Protein AF-A0A8S3CUJ4-F1 (afdb_monomer_lite)

pLDDT: mean 93.38, std 5.75, range [56.5, 97.31]

InterPro domains:
  IPR011709 DEAD-box helicase, OB fold [PF07717] (1-67)

Radius of gyration: 11.78 Å; chains: 1; bounding box: 27×24×33 Å

Organism: NCBI:txid392030

Structure (mmCIF, N/CA/C/O backbone):
data_AF-A0A8S3CUJ4-F1
#
_entry.id   AF-A0A8S3CUJ4-F1
#
loop_
_atom_site.group_PDB
_atom_site.id
_atom_site.type_symbol
_atom_site.label_atom_id
_atom_site.label_alt_id
_atom_site.label_comp_id
_atom_site.label_asym_id
_atom_site.label_entity_id
_atom_site.label_seq_id
_atom_site.pdbx_PDB_ins_code
_atom_site.Cartn_x
_atom_site.Cartn_y
_atom_site.Cartn_z
_atom_site.occupancy
_atom_site.B_iso_or_equiv
_atom_site.auth_seq_id
_atom_site.auth_comp_id
_atom_site.auth_asym_id
_atom_site.auth_atom_id
_atom_site.pdbx_PDB_model_num
ATOM 1 N N . MET A 1 1 ? 1.516 -7.509 8.561 1.00 84.50 1 MET A N 1
ATOM 2 C CA . MET A 1 1 ? 0.391 -7.766 7.636 1.00 84.50 1 MET A CA 1
ATOM 3 C C . MET A 1 1 ? 0.560 -6.868 6.427 1.00 84.50 1 MET A C 1
ATOM 5 O O . MET A 1 1 ? 1.100 -5.781 6.567 1.00 84.50 1 MET A O 1
ATOM 9 N N . GLN A 1 2 ? 0.146 -7.326 5.249 1.00 94.75 2 GLN A N 1
ATOM 10 C CA . GLN A 1 2 ? 0.361 -6.615 3.989 1.00 94.75 2 GLN A CA 1
ATOM 11 C C . GLN A 1 2 ? -0.811 -5.673 3.681 1.00 94.75 2 GLN A C 1
ATOM 13 O O . GLN A 1 2 ? -1.656 -5.961 2.838 1.00 94.75 2 GLN A O 1
ATOM 18 N N . VAL A 1 3 ? -0.881 -4.560 4.411 1.00 96.44 3 VAL A N 1
ATOM 19 C CA . VAL A 1 3 ? -1.922 -3.535 4.246 1.00 96.44 3 VAL A CA 1
ATOM 20 C C . VAL A 1 3 ? -1.275 -2.175 4.027 1.00 96.44 3 VAL A C 1
ATOM 22 O O . VAL A 1 3 ? -0.248 -1.878 4.641 1.00 96.44 3 VAL A O 1
ATOM 25 N N . ALA A 1 4 ? -1.878 -1.347 3.177 1.00 97.00 4 ALA A N 1
ATOM 26 C CA . ALA A 1 4 ? -1.497 0.047 3.006 1.00 97.00 4 ALA A CA 1
ATOM 27 C C . ALA A 1 4 ? -2.716 0.986 3.020 1.00 97.00 4 ALA A C 1
ATOM 29 O O . ALA A 1 4 ? -3.806 0.602 2.597 1.00 97.00 4 ALA A O 1
ATOM 30 N N . HIS A 1 5 ? -2.508 2.214 3.494 1.00 96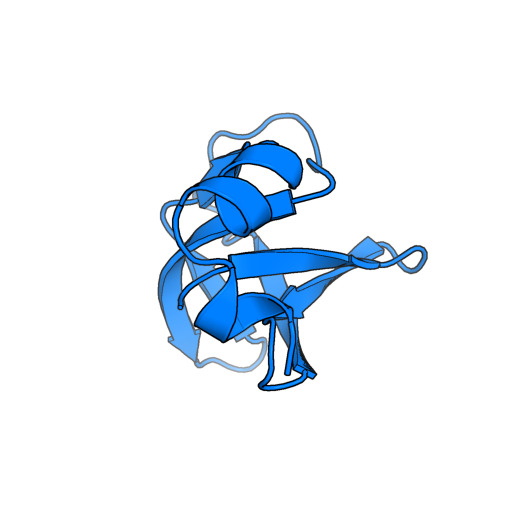.25 5 HIS A N 1
ATOM 31 C CA . HIS A 1 5 ? -3.503 3.286 3.584 1.00 96.25 5 HIS A CA 1
ATOM 32 C C . HIS A 1 5 ? -3.155 4.434 2.628 1.00 96.25 5 HIS A C 1
ATOM 34 O O . HIS A 1 5 ? -1.980 4.769 2.469 1.00 96.25 5 HIS A O 1
ATOM 40 N N . LEU A 1 6 ? -4.160 5.028 1.987 1.00 96.81 6 LEU A N 1
ATOM 41 C CA . LEU A 1 6 ? -4.017 6.164 1.083 1.00 96.81 6 LEU A CA 1
ATOM 42 C C . LEU A 1 6 ? -3.879 7.475 1.864 1.00 96.81 6 LEU A C 1
ATOM 44 O O . LEU A 1 6 ? -4.818 7.956 2.490 1.00 96.81 6 LEU A O 1
ATOM 48 N N . GLU A 1 7 ? -2.731 8.128 1.740 1.00 95.31 7 GLU A N 1
ATOM 49 C CA . GLU A 1 7 ? -2.518 9.453 2.312 1.00 95.31 7 GLU A CA 1
ATOM 50 C C . GLU A 1 7 ? -3.189 10.560 1.491 1.00 95.31 7 GLU A C 1
ATOM 52 O O . GLU A 1 7 ? -3.350 10.465 0.271 1.00 95.31 7 GLU A O 1
ATOM 57 N N . LYS A 1 8 ? -3.470 11.699 2.140 1.00 90.88 8 LYS A N 1
ATOM 58 C CA . LYS A 1 8 ? -4.049 12.900 1.493 1.00 90.88 8 LYS A CA 1
ATOM 59 C C . LYS A 1 8 ? -3.200 13.445 0.340 1.00 90.88 8 LYS A C 1
ATOM 61 O O . LYS A 1 8 ? -3.697 14.141 -0.538 1.00 90.88 8 LYS A O 1
ATOM 66 N N . THR A 1 9 ? -1.908 13.139 0.354 1.00 89.56 9 THR A N 1
ATOM 67 C CA . THR A 1 9 ? -0.930 13.499 -0.681 1.00 89.56 9 THR A CA 1
ATOM 68 C C . THR A 1 9 ? -0.985 12.570 -1.905 1.00 89.56 9 THR A C 1
ATOM 70 O O . THR A 1 9 ? -0.319 12.835 -2.904 1.00 89.56 9 THR A O 1
ATOM 73 N N . GLY A 1 10 ? -1.779 11.494 -1.858 1.00 90.12 10 GLY A N 1
ATOM 74 C CA . GLY A 1 10 ? -2.076 10.608 -2.985 1.00 90.12 10 GLY A CA 1
ATOM 75 C C . GLY A 1 10 ? -1.139 9.407 -3.163 1.00 90.12 10 GLY A C 1
ATOM 76 O O . GLY A 1 10 ? -1.273 8.703 -4.175 1.00 90.12 10 GLY A O 1
ATOM 77 N N . HIS A 1 11 ? -0.210 9.183 -2.225 1.00 92.88 11 HIS A N 1
ATOM 78 C CA . HIS A 1 11 ? 0.598 7.963 -2.112 1.00 92.88 11 HIS A CA 1
ATOM 79 C C . HIS A 1 11 ? 0.050 7.035 -1.025 1.00 92.88 11 HIS A C 1
ATOM 81 O O . HIS A 1 11 ? -0.740 7.461 -0.189 1.00 92.88 11 HIS A O 1
ATOM 87 N N . TYR A 1 12 ? 0.475 5.773 -1.037 1.00 96.94 12 TYR A N 1
ATOM 88 C CA . TYR A 1 12 ? 0.099 4.807 -0.013 1.00 96.94 12 TYR A CA 1
ATOM 89 C C . TYR A 1 12 ? 1.207 4.678 1.034 1.00 96.94 12 TYR A C 1
ATOM 91 O O . TYR A 1 12 ? 2.391 4.750 0.699 1.00 96.94 12 TYR A O 1
ATOM 99 N N . LEU A 1 13 ? 0.827 4.455 2.288 1.00 96.75 13 LEU A N 1
ATOM 100 C CA . LEU A 1 13 ? 1.722 4.095 3.383 1.00 96.75 13 LEU A CA 1
ATOM 101 C C . LEU A 1 13 ? 1.402 2.686 3.862 1.00 96.75 13 LEU A C 1
ATOM 103 O O . LEU A 1 13 ? 0.255 2.376 4.176 1.00 96.75 13 LEU A O 1
ATOM 107 N N . THR A 1 14 ? 2.417 1.831 3.924 1.00 95.62 14 THR A N 1
ATOM 108 C CA . THR A 1 14 ? 2.283 0.506 4.545 1.00 95.62 14 THR A CA 1
ATOM 109 C C . THR A 1 14 ? 2.054 0.636 6.048 1.00 95.62 14 THR A C 1
ATOM 111 O O . THR A 1 14 ? 2.670 1.464 6.722 1.00 95.62 14 THR A O 1
ATOM 114 N N . ILE A 1 15 ? 1.158 -0.191 6.580 1.00 91.94 15 ILE A N 1
ATOM 115 C CA . ILE A 1 15 ? 0.835 -0.190 8.007 1.00 91.94 15 ILE A CA 1
ATOM 116 C C . ILE A 1 15 ? 2.013 -0.761 8.812 1.00 91.94 15 ILE A C 1
ATOM 118 O O . ILE A 1 15 ? 2.632 -1.737 8.397 1.00 91.94 15 ILE A O 1
ATOM 122 N N . LYS A 1 16 ? 2.301 -0.153 9.973 1.00 86.12 16 LYS A N 1
ATOM 123 C CA . LYS A 1 16 ? 3.445 -0.397 10.883 1.00 86.12 16 LYS A CA 1
ATOM 124 C C . LYS A 1 16 ? 4.817 0.028 10.352 1.00 86.12 16 LYS A C 1
ATOM 126 O O . LYS A 1 16 ? 5.547 0.681 11.090 1.00 86.12 16 LYS A O 1
ATOM 131 N N . ASP A 1 17 ? 5.150 -0.287 9.103 1.00 89.38 17 ASP A N 1
ATOM 132 C CA . ASP A 1 17 ? 6.487 -0.003 8.557 1.00 89.38 17 ASP A CA 1
ATOM 133 C C . ASP A 1 17 ? 6.624 1.415 7.975 1.00 89.38 17 ASP A C 1
ATOM 135 O O . ASP A 1 17 ? 7.737 1.864 7.703 1.00 89.38 17 ASP A O 1
ATOM 139 N N . ASN A 1 18 ? 5.507 2.132 7.782 1.00 91.88 18 ASN A N 1
ATOM 140 C CA . ASN A 1 18 ? 5.451 3.503 7.258 1.00 91.88 18 ASN A CA 1
ATOM 141 C C . ASN A 1 18 ? 6.228 3.695 5.944 1.00 91.88 18 ASN A C 1
ATOM 143 O O . ASN A 1 18 ? 6.746 4.775 5.651 1.00 91.88 18 ASN A O 1
ATOM 147 N N . GLN A 1 19 ? 6.317 2.645 5.126 1.00 94.94 19 GLN A N 1
ATOM 148 C CA . GLN A 1 19 ? 6.972 2.735 3.828 1.00 94.94 19 GLN A CA 1
ATOM 149 C C . GLN A 1 19 ? 6.026 3.362 2.815 1.00 94.94 19 GLN A C 1
ATOM 151 O O . GLN A 1 19 ? 4.900 2.890 2.637 1.00 94.94 19 GLN A O 1
ATOM 156 N N . ILE A 1 20 ? 6.522 4.388 2.125 1.00 96.31 20 ILE A N 1
ATOM 157 C CA . ILE A 1 20 ? 5.829 5.034 1.013 1.00 96.31 20 ILE A CA 1
ATOM 158 C C . ILE A 1 20 ? 5.842 4.084 -0.183 1.00 96.31 20 ILE A C 1
ATOM 160 O O . ILE A 1 20 ? 6.908 3.694 -0.666 1.00 96.31 20 ILE A O 1
ATOM 164 N N . VAL A 1 21 ? 4.654 3.740 -0.670 1.00 96.75 21 VAL A N 1
ATOM 165 C CA . VAL A 1 21 ? 4.434 2.845 -1.808 1.00 96.75 21 VAL A CA 1
ATOM 166 C C . VAL A 1 21 ? 3.405 3.425 -2.778 1.00 96.75 21 VAL A C 1
ATOM 168 O O . VAL A 1 21 ? 2.635 4.336 -2.460 1.00 96.75 21 VAL A O 1
ATOM 171 N N . GLN A 1 22 ? 3.395 2.900 -3.998 1.00 96.25 22 GLN A N 1
ATOM 172 C CA . GLN A 1 22 ? 2.388 3.200 -5.014 1.00 96.25 22 GLN A CA 1
ATOM 173 C C . GLN A 1 22 ? 1.735 1.910 -5.515 1.00 96.25 22 GLN A C 1
ATOM 175 O O . GLN A 1 22 ? 2.337 0.836 -5.462 1.00 96.25 22 GLN A O 1
ATOM 180 N N . LEU A 1 23 ? 0.509 2.005 -6.034 1.00 96.31 23 LEU A N 1
ATOM 181 C CA . LEU A 1 23 ? -0.104 0.874 -6.731 1.00 96.31 23 LEU A CA 1
ATOM 182 C C . LEU A 1 23 ? 0.732 0.547 -7.969 1.00 96.31 23 LE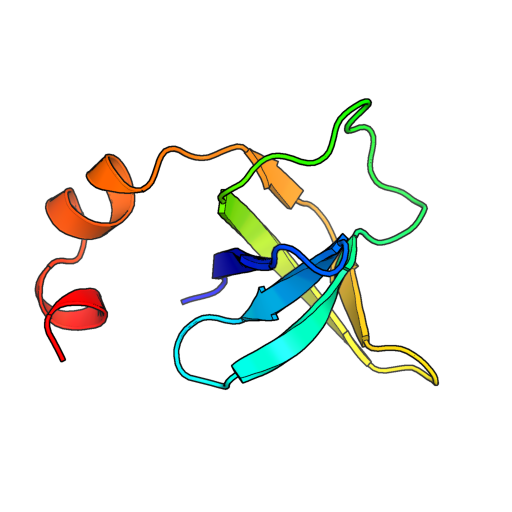U A C 1
ATOM 184 O O . LEU A 1 23 ? 1.095 1.442 -8.736 1.00 96.31 23 LEU A O 1
ATOM 188 N N . HIS A 1 24 ? 1.065 -0.728 -8.150 1.00 96.31 24 HIS A N 1
ATOM 189 C CA . HIS A 1 24 ? 1.812 -1.167 -9.319 1.00 96.31 24 HIS A CA 1
ATOM 190 C C . HIS A 1 24 ? 1.015 -0.873 -10.609 1.00 96.31 24 HIS A C 1
ATOM 192 O O . HIS A 1 24 ? -0.195 -1.109 -10.619 1.00 96.31 24 HIS A O 1
ATOM 198 N N . PRO A 1 25 ? 1.651 -0.437 -11.719 1.00 94.50 25 PRO A N 1
ATOM 199 C CA . PRO A 1 25 ? 0.951 -0.091 -12.965 1.00 94.50 25 PRO A CA 1
ATOM 200 C C . PRO A 1 25 ? 0.113 -1.217 -13.585 1.00 94.50 25 PRO A C 1
ATOM 202 O O . PRO A 1 25 ? -0.740 -0.955 -14.420 1.00 94.50 25 PRO A O 1
ATOM 205 N N . SER A 1 26 ? 0.354 -2.470 -13.190 1.00 95.12 26 SER A N 1
ATOM 206 C CA . SER A 1 26 ? -0.443 -3.625 -13.622 1.00 95.12 26 SER A CA 1
ATOM 207 C C . SER A 1 26 ? -1.759 -3.800 -12.854 1.00 95.12 26 SER A C 1
ATOM 209 O O . SER A 1 26 ? -2.421 -4.819 -13.040 1.00 95.12 26 SER A O 1
ATOM 211 N N . THR A 1 27 ? -2.088 -2.909 -11.915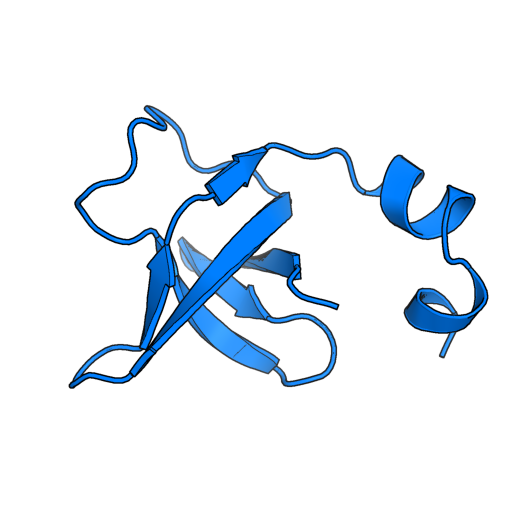 1.00 95.00 27 THR A N 1
ATOM 212 C CA . THR A 1 27 ? -3.367 -2.975 -11.204 1.00 95.00 27 THR A CA 1
ATOM 213 C C . THR A 1 27 ? -4.529 -2.719 -12.160 1.00 95.00 27 THR A C 1
ATOM 215 O O . THR A 1 27 ? -4.408 -1.948 -13.108 1.00 95.00 27 THR A O 1
ATOM 218 N N . VAL A 1 28 ? -5.663 -3.359 -11.888 1.00 95.81 28 VAL A N 1
ATOM 219 C CA . VAL A 1 28 ? -6.921 -3.169 -12.627 1.00 95.81 28 VAL A CA 1
ATOM 220 C C . VAL A 1 28 ? -7.885 -2.224 -11.907 1.00 95.81 28 VAL A C 1
ATOM 222 O O . VAL A 1 28 ? -8.991 -2.005 -12.387 1.00 95.81 28 VAL A O 1
ATOM 225 N N . LEU A 1 29 ? -7.485 -1.682 -10.751 1.00 94.19 29 LEU A N 1
ATOM 226 C CA . LEU A 1 29 ? -8.291 -0.710 -10.018 1.00 94.19 29 LEU A CA 1
ATOM 227 C C . LEU A 1 29 ? -8.384 0.597 -10.815 1.00 94.19 29 LEU A C 1
ATOM 229 O O . LEU A 1 29 ? -7.369 1.188 -11.182 1.00 94.19 29 LEU A O 1
ATOM 233 N N . ASP A 1 30 ? -9.611 1.044 -11.053 1.00 93.06 30 ASP A N 1
ATOM 234 C CA . ASP A 1 30 ? -9.955 2.288 -11.749 1.00 93.06 30 ASP A CA 1
ATOM 235 C C . ASP A 1 30 ? -10.005 3.509 -10.813 1.00 93.06 30 ASP A C 1
ATOM 237 O O . ASP A 1 30 ? -10.068 4.654 -11.263 1.00 93.06 30 ASP A O 1
ATOM 241 N N . HIS A 1 31 ? -9.929 3.271 -9.507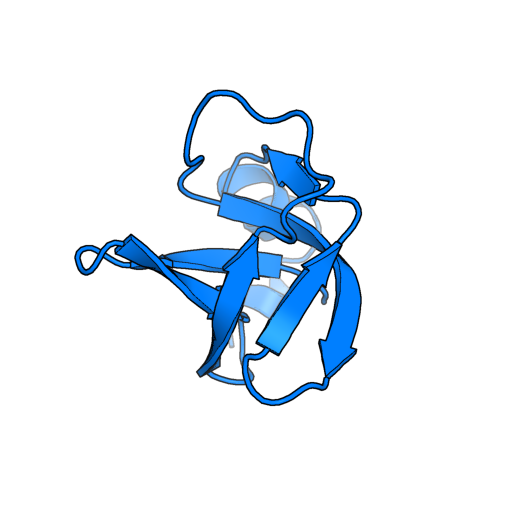 1.00 93.06 31 HIS A N 1
ATOM 242 C CA . HIS A 1 31 ? -9.925 4.276 -8.456 1.00 93.06 31 HIS A CA 1
ATOM 243 C C . HIS A 1 31 ? -8.793 4.019 -7.452 1.00 93.06 31 HIS A C 1
ATOM 245 O O . HIS A 1 31 ? -8.093 3.004 -7.496 1.00 93.06 31 HIS A O 1
ATOM 251 N N . LYS A 1 32 ? -8.596 4.973 -6.538 1.00 94.00 32 LYS A N 1
ATOM 252 C CA . LYS A 1 32 ? -7.658 4.855 -5.417 1.00 94.00 32 LYS A CA 1
ATOM 253 C C . LYS A 1 32 ? -8.444 4.596 -4.129 1.00 94.00 32 LYS A C 1
ATOM 255 O O . LYS A 1 32 ? -8.896 5.567 -3.523 1.00 94.00 32 LYS A O 1
ATOM 260 N N . PRO A 1 33 ? -8.650 3.331 -3.733 1.00 96.06 33 PRO A N 1
ATOM 261 C CA . PRO A 1 33 ? -9.310 3.016 -2.469 1.00 96.06 33 PRO A CA 1
ATOM 262 C C . PRO A 1 33 ? -8.480 3.494 -1.276 1.00 96.06 33 PRO A C 1
ATOM 264 O O . PRO A 1 33 ? -7.249 3.544 -1.346 1.00 96.06 33 PRO A O 1
ATOM 267 N N . GLU A 1 34 ? -9.153 3.841 -0.181 1.00 96.25 34 GLU A N 1
ATOM 268 C CA . GLU A 1 34 ? -8.507 4.370 1.024 1.00 96.25 34 GLU A CA 1
ATOM 269 C C . GLU A 1 34 ? -7.640 3.313 1.721 1.00 96.25 34 GLU A C 1
ATOM 271 O O . GLU A 1 34 ? -6.560 3.623 2.219 1.00 96.25 34 GLU A O 1
ATOM 276 N N . TRP A 1 35 ? -8.068 2.051 1.688 1.00 96.19 35 TRP A N 1
ATOM 277 C CA . TRP A 1 35 ? -7.371 0.928 2.303 1.00 96.19 35 TRP A CA 1
ATOM 278 C C . TRP A 1 35 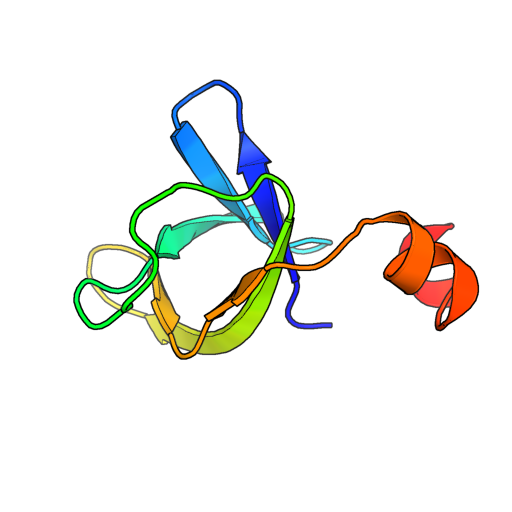? -7.201 -0.201 1.296 1.00 96.19 35 TRP A C 1
ATOM 280 O O . TRP A 1 35 ? -8.141 -0.592 0.609 1.00 96.19 35 TRP A O 1
ATOM 290 N N . VAL A 1 36 ? -5.988 -0.744 1.217 1.00 97.06 36 VAL A N 1
ATOM 291 C CA . VAL A 1 36 ? -5.682 -1.865 0.325 1.00 97.06 36 VAL A CA 1
ATOM 292 C C . VAL A 1 36 ? -4.949 -2.974 1.048 1.00 97.06 36 VAL A C 1
ATOM 294 O O . VAL A 1 36 ? -4.004 -2.737 1.801 1.00 97.06 36 VAL A O 1
ATOM 297 N N . LEU A 1 37 ? -5.348 -4.205 0.750 1.00 96.69 37 LEU A N 1
ATOM 298 C CA . LEU A 1 37 ? -4.540 -5.393 0.986 1.00 96.69 37 LEU A CA 1
ATOM 299 C C . LEU A 1 37 ? -3.677 -5.638 -0.256 1.00 96.69 37 LEU A C 1
ATOM 301 O O . LEU A 1 37 ? -4.177 -5.521 -1.375 1.00 96.69 37 LEU A O 1
ATOM 305 N N . TYR A 1 38 ? -2.408 -5.997 -0.085 1.00 97.00 38 TYR A N 1
ATOM 306 C CA . TYR A 1 38 ? -1.518 -6.354 -1.194 1.00 97.00 38 TYR A CA 1
ATOM 307 C C . TYR A 1 38 ? -0.867 -7.717 -0.969 1.00 97.00 38 TYR A C 1
ATOM 309 O O . TYR A 1 38 ? -0.692 -8.130 0.169 1.00 97.00 38 TYR A O 1
ATOM 317 N N . ASN A 1 39 ? -0.488 -8.408 -2.046 1.00 96.75 39 ASN A N 1
ATOM 318 C CA . ASN A 1 39 ? 0.198 -9.703 -1.943 1.00 96.75 39 ASN A CA 1
ATOM 319 C C . ASN A 1 39 ? 1.725 -9.562 -1.997 1.00 96.75 39 ASN A C 1
ATOM 321 O O . ASN A 1 39 ? 2.460 -10.322 -1.370 1.00 96.75 39 ASN A O 1
ATOM 325 N N . GLU A 1 40 ? 2.225 -8.602 -2.778 1.00 96.94 40 GLU A N 1
ATOM 326 C CA . GLU A 1 40 ? 3.655 -8.487 -3.069 1.00 96.94 40 GLU A CA 1
ATOM 327 C C . GLU A 1 40 ? 4.143 -7.055 -2.919 1.00 96.94 40 GLU A C 1
ATOM 329 O O . GLU A 1 40 ? 3.496 -6.106 -3.370 1.00 96.94 40 GLU A O 1
ATOM 334 N N . PHE A 1 41 ? 5.331 -6.927 -2.333 1.00 96.62 41 PHE A N 1
ATOM 335 C CA . PHE A 1 41 ? 6.092 -5.691 -2.290 1.00 96.62 41 PHE A CA 1
ATOM 336 C C . PHE A 1 41 ? 7.193 -5.755 -3.351 1.00 96.62 41 PHE A C 1
ATOM 338 O O . PHE A 1 41 ? 8.033 -6.654 -3.332 1.00 96.62 41 PHE A O 1
ATOM 345 N N . VAL A 1 42 ? 7.196 -4.802 -4.279 1.00 96.94 42 VAL A N 1
ATOM 346 C CA . VAL A 1 42 ? 8.145 -4.735 -5.392 1.00 96.94 42 VAL A CA 1
ATOM 347 C C . VAL A 1 42 ? 9.104 -3.570 -5.153 1.00 96.94 42 VAL A C 1
ATOM 349 O O . VAL A 1 42 ? 8.734 -2.401 -5.285 1.00 96.94 42 VAL A O 1
ATOM 352 N N . LEU A 1 43 ? 10.346 -3.904 -4.795 1.00 95.75 43 LEU A N 1
ATOM 353 C CA . LEU A 1 43 ? 11.419 -2.946 -4.525 1.00 95.75 43 LEU A CA 1
ATOM 354 C C . LEU A 1 43 ? 12.118 -2.541 -5.834 1.00 95.75 43 LEU A C 1
ATOM 356 O O . LEU A 1 43 ? 12.770 -3.366 -6.474 1.00 95.75 43 LEU A O 1
ATOM 360 N N . THR A 1 44 ? 11.994 -1.272 -6.230 1.00 93.56 44 THR A N 1
ATOM 361 C CA . THR A 1 44 ? 12.706 -0.683 -7.385 1.00 93.56 44 THR A CA 1
ATOM 362 C C . THR A 1 44 ? 13.176 0.739 -7.044 1.00 93.56 44 THR A C 1
ATOM 364 O O . THR A 1 44 ? 13.311 1.076 -5.873 1.00 93.56 44 THR A O 1
ATOM 367 N N . THR A 1 45 ? 13.388 1.615 -8.035 1.00 94.25 45 THR A N 1
ATOM 368 C CA . THR A 1 45 ? 13.578 3.061 -7.806 1.00 94.25 45 THR A CA 1
ATOM 369 C C . THR A 1 45 ? 12.396 3.701 -7.069 1.00 94.25 45 THR A C 1
ATOM 371 O O . THR A 1 45 ? 12.582 4.647 -6.309 1.00 94.25 45 THR A O 1
ATOM 374 N N . LYS A 1 46 ? 11.176 3.194 -7.289 1.00 93.50 46 LYS A N 1
ATOM 375 C CA . LYS A 1 46 ? 9.989 3.496 -6.478 1.00 93.50 46 LYS A CA 1
ATOM 376 C C . LYS A 1 46 ? 9.430 2.190 -5.928 1.00 93.50 46 LYS A C 1
ATOM 378 O O . LYS A 1 46 ? 9.446 1.170 -6.617 1.00 93.50 46 LYS A O 1
ATOM 383 N N . ASN A 1 47 ? 8.924 2.219 -4.706 1.00 96.44 47 ASN A N 1
ATOM 384 C CA . ASN A 1 47 ? 8.316 1.037 -4.113 1.00 96.44 47 ASN A CA 1
ATOM 385 C C . ASN A 1 47 ? 6.889 0.878 -4.629 1.00 96.44 47 ASN A C 1
ATOM 387 O O . ASN A 1 47 ? 6.103 1.830 -4.596 1.00 96.44 47 ASN A O 1
ATOM 391 N N . TYR A 1 48 ? 6.555 -0.328 -5.078 1.00 96.62 48 TYR A N 1
ATOM 392 C CA . TYR A 1 48 ? 5.214 -0.654 -5.543 1.00 96.62 48 TYR A CA 1
ATOM 393 C C . TYR A 1 48 ? 4.618 -1.812 -4.757 1.00 96.62 48 TYR A C 1
ATOM 395 O O . TYR A 1 48 ? 5.329 -2.716 -4.322 1.00 96.62 48 TYR A O 1
ATOM 403 N N . ILE A 1 49 ? 3.296 -1.812 -4.644 1.00 97.31 49 ILE A N 1
ATOM 404 C CA . ILE A 1 49 ? 2.518 -2.949 -4.155 1.00 97.31 49 ILE A CA 1
ATOM 405 C C . ILE A 1 49 ? 1.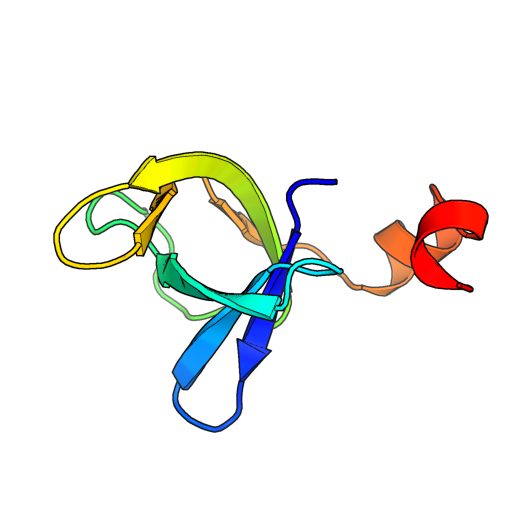713 -3.554 -5.307 1.00 97.31 49 ILE A C 1
ATOM 407 O O . ILE A 1 49 ? 1.094 -2.830 -6.093 1.00 97.31 49 ILE A O 1
ATOM 411 N N . ARG A 1 50 ? 1.764 -4.883 -5.445 1.00 97.00 50 ARG A N 1
ATOM 412 C CA . ARG A 1 50 ? 1.153 -5.629 -6.557 1.00 97.00 50 ARG A CA 1
ATOM 413 C C . ARG A 1 50 ? 0.107 -6.618 -6.046 1.00 97.00 50 ARG A C 1
ATOM 415 O O . ARG A 1 50 ? 0.194 -7.093 -4.913 1.00 97.00 50 ARG A O 1
ATOM 422 N N . THR A 1 51 ? -0.876 -6.901 -6.905 1.00 96.69 51 THR A N 1
ATOM 423 C CA . THR A 1 51 ? -2.064 -7.711 -6.589 1.00 96.69 51 THR A CA 1
ATOM 424 C C . THR A 1 51 ? -2.796 -7.112 -5.394 1.00 96.69 51 THR A C 1
ATOM 426 O O . THR A 1 51 ? -2.730 -7.613 -4.275 1.00 96.69 51 THR A O 1
ATOM 429 N N . VAL A 1 52 ? -3.412 -5.959 -5.647 1.00 97.06 52 VAL A N 1
ATOM 430 C CA . VAL A 1 52 ? -4.075 -5.138 -4.634 1.00 97.06 52 VAL A CA 1
ATOM 431 C C . VAL A 1 52 ? -5.576 -5.396 -4.628 1.00 97.06 52 VAL A C 1
ATOM 433 O O . VAL A 1 52 ? -6.179 -5.573 -5.684 1.00 97.06 52 VAL A O 1
ATOM 436 N N . THR A 1 53 ? -6.168 -5.418 -3.439 1.00 96.81 53 THR A N 1
ATOM 437 C CA . THR A 1 53 ? -7.611 -5.579 -3.225 1.00 96.81 53 THR A CA 1
ATOM 438 C C . THR A 1 53 ? -8.105 -4.449 -2.333 1.00 96.81 53 THR A C 1
ATOM 440 O O . THR A 1 53 ? -7.493 -4.182 -1.298 1.00 96.81 53 THR A O 1
ATOM 443 N N . ASP A 1 54 ? -9.193 -3.798 -2.743 1.00 96.88 54 ASP A N 1
ATOM 444 C CA . ASP A 1 54 ? -9.905 -2.816 -1.922 1.00 96.88 54 ASP A CA 1
ATOM 445 C C . ASP A 1 54 ? -10.554 -3.514 -0.720 1.00 96.88 54 ASP A C 1
ATOM 447 O O . ASP A 1 54 ? -11.202 -4.556 -0.863 1.00 96.88 54 ASP A O 1
ATOM 451 N N . ILE A 1 55 ? -10.334 -2.969 0.472 1.00 96.12 55 ILE A N 1
ATOM 452 C CA . ILE A 1 55 ? -10.820 -3.526 1.730 1.00 96.12 55 ILE A CA 1
ATOM 453 C C . ILE A 1 55 ? -11.377 -2.425 2.619 1.00 96.12 55 ILE A C 1
ATOM 455 O O . ILE A 1 55 ? -10.978 -1.267 2.540 1.00 96.12 55 ILE A O 1
ATOM 459 N N . LYS A 1 56 ? -12.254 -2.809 3.545 1.00 94.81 56 LYS A N 1
ATOM 460 C CA . LYS A 1 56 ? -12.747 -1.887 4.564 1.00 94.81 56 LYS A CA 1
ATOM 461 C C . LYS A 1 56 ? -11.933 -1.999 5.861 1.00 94.81 56 LYS A C 1
ATOM 463 O O . LYS A 1 56 ? -11.637 -3.124 6.284 1.00 94.81 56 LYS A O 1
ATOM 468 N N . PRO A 1 57 ? -11.577 -0.880 6.518 1.00 91.75 57 PRO A N 1
ATOM 469 C CA . PRO A 1 57 ? -10.729 -0.895 7.711 1.00 91.75 57 PRO A CA 1
ATOM 470 C C . PRO A 1 57 ? -11.361 -1.644 8.893 1.00 91.75 57 PRO A C 1
ATOM 472 O O . PRO A 1 57 ? -10.644 -2.264 9.677 1.00 91.75 57 PRO A O 1
ATOM 475 N N . GLU A 1 58 ? -12.693 -1.672 9.010 1.00 93.88 58 GLU A N 1
ATOM 476 C CA . GLU A 1 58 ? -13.386 -2.393 10.083 1.00 93.88 58 GLU A CA 1
ATOM 477 C C . GLU A 1 58 ? -13.097 -3.902 10.086 1.00 93.88 58 GLU A C 1
ATOM 479 O O . GLU A 1 58 ? -13.093 -4.536 11.145 1.00 93.88 58 GLU A O 1
ATOM 484 N N . TRP A 1 59 ? -12.803 -4.493 8.922 1.00 93.81 59 TRP A N 1
ATOM 485 C CA . TRP A 1 59 ? -12.465 -5.913 8.823 1.00 93.81 59 TRP A CA 1
ATOM 486 C C . TRP A 1 59 ? -11.123 -6.209 9.479 1.00 93.81 59 TRP A C 1
ATOM 488 O O . TRP A 1 59 ? -10.979 -7.225 10.151 1.00 93.81 59 TRP A O 1
ATOM 498 N N . LEU A 1 60 ? -10.158 -5.303 9.336 1.00 91.62 60 LEU A N 1
ATOM 499 C CA . LEU A 1 60 ? -8.826 -5.444 9.916 1.00 91.62 60 LEU A CA 1
ATOM 500 C C . LEU A 1 60 ? -8.883 -5.428 11.445 1.00 91.62 60 LEU A C 1
ATOM 502 O O . LEU A 1 60 ? -8.317 -6.308 12.093 1.00 91.62 60 LEU A O 1
ATOM 506 N N . LEU A 1 61 ? -9.643 -4.478 11.998 1.00 90.69 61 LEU A N 1
ATOM 507 C CA . LEU A 1 61 ? -9.872 -4.354 13.437 1.00 90.69 61 LEU A CA 1
ATOM 508 C C . LEU A 1 61 ? -10.625 -5.565 14.005 1.00 90.69 61 LEU A C 1
ATOM 510 O O . LEU A 1 61 ? -10.309 -6.027 15.094 1.00 90.69 61 LEU A O 1
ATOM 514 N N . THR A 1 62 ? -11.585 -6.113 13.254 1.00 91.94 62 THR A N 1
ATOM 515 C CA . THR A 1 62 ? -12.375 -7.275 13.698 1.00 91.94 62 THR A CA 1
ATOM 516 C C . THR A 1 62 ? -11.577 -8.580 13.632 1.00 91.94 62 THR A C 1
ATOM 518 O O . THR A 1 62 ? -11.672 -9.413 14.530 1.00 91.94 62 THR A O 1
ATOM 521 N N . ILE A 1 63 ? -10.797 -8.783 12.565 1.00 92.62 63 ILE A N 1
ATOM 522 C CA . ILE A 1 63 ? -10.083 -10.043 12.304 1.00 92.62 63 ILE A CA 1
ATOM 523 C C . ILE A 1 63 ? -8.793 -10.137 13.121 1.00 92.62 63 ILE A C 1
ATOM 525 O O . ILE A 1 63 ? -8.418 -11.225 13.558 1.00 92.62 63 ILE A O 1
ATOM 529 N N . SER A 1 64 ? -8.087 -9.021 13.313 1.00 90.88 64 SER A N 1
ATOM 530 C CA . SER A 1 64 ? -6.801 -9.013 14.014 1.00 90.88 64 SER A CA 1
ATOM 531 C C . SER A 1 64 ? -6.640 -7.788 14.922 1.00 90.88 64 SER A C 1
ATOM 533 O O . SER A 1 64 ? -5.723 -6.991 14.720 1.00 90.88 64 SER A O 1
ATOM 535 N N . PRO A 1 65 ? -7.484 -7.633 15.960 1.00 88.81 65 PRO A N 1
ATOM 536 C CA . PRO A 1 65 ? -7.426 -6.473 16.854 1.00 88.81 65 PRO A CA 1
ATOM 537 C C . PRO A 1 65 ? -6.032 -6.296 17.469 1.00 88.81 65 PRO A C 1
ATOM 539 O O . PRO A 1 65 ? -5.467 -5.212 17.412 1.00 88.81 65 PRO A O 1
ATOM 542 N N . GLN A 1 66 ? -5.393 -7.390 17.900 1.00 89.81 66 GLN A N 1
ATOM 543 C CA . GLN A 1 66 ? -4.049 -7.374 18.498 1.00 89.81 66 GLN A CA 1
ATOM 544 C C . GLN A 1 66 ? -2.962 -6.775 17.589 1.00 89.81 66 GLN A C 1
ATOM 546 O O . GLN A 1 66 ? -1.978 -6.231 18.084 1.00 89.81 66 GLN A O 1
ATOM 551 N N . TYR A 1 67 ? -3.105 -6.886 16.265 1.00 87.81 67 TYR A N 1
ATOM 552 C CA . TYR A 1 67 ? -2.133 -6.328 15.326 1.00 87.81 67 TYR A CA 1
ATOM 553 C C . TYR A 1 67 ? -2.323 -4.814 15.132 1.00 87.81 67 TYR A C 1
ATOM 555 O O . TYR A 1 67 ? -1.343 -4.086 14.937 1.00 87.81 67 TYR A O 1
ATOM 563 N N . TYR A 1 68 ? -3.569 -4.335 15.202 1.00 84.88 68 TYR A N 1
ATOM 564 C CA . TYR A 1 68 ? -3.948 -2.950 14.906 1.00 84.88 68 TYR A CA 1
ATOM 565 C C . TYR A 1 68 ? -4.165 -2.068 16.151 1.00 84.88 68 TYR A C 1
ATOM 567 O O . TYR A 1 68 ? -4.135 -0.851 16.016 1.00 84.88 68 TYR A O 1
ATOM 575 N N . GLU A 1 69 ? -4.311 -2.646 17.347 1.00 77.50 69 GLU A N 1
ATOM 576 C CA . GLU A 1 69 ? -4.440 -1.932 18.635 1.00 77.50 69 GLU A CA 1
ATOM 577 C C . GLU A 1 69 ? -3.093 -1.591 19.309 1.00 77.50 69 GLU A C 1
ATOM 579 O O . GLU A 1 69 ? -3.085 -1.105 20.440 1.00 77.50 69 GLU A O 1
ATOM 584 N N . LEU A 1 70 ? -1.956 -1.840 18.640 1.00 56.50 70 LEU A N 1
ATOM 585 C CA . LEU A 1 70 ? -0.610 -1.563 19.177 1.00 56.50 70 LEU A CA 1
ATOM 586 C C . LEU A 1 70 ? -0.080 -0.168 18.827 1.00 56.50 70 LEU A C 1
ATOM 588 O O . LEU A 1 70 ? -0.041 0.130 17.605 1.00 56.50 70 LEU A O 1
#

Secondary structure (DSSP, 8-state):
--EEEE-TTS-EEETTT--EEEE-TT---SS--SEEEEEEEE-SSS-EEEEEEE--HHHHHHH-HHHH--

Sequence (70 aa):
MQVAHLEKTGHYLTIKDNQIVQLHPSTVLDHKPEWVLYNEFVLTTKNYIRTVTDIKPEWLLTISPQYYEL

Foldseek 3Di:
DQKWFADPVGWIAGPPVRDTEHADPPDPDPDDAGMWGADDWDDDPGIHGYPIDHDDVVCVCVVCVVVVVD